Protein AF-A0A3C1Z8R2-F1 (afdb_monomer)

Foldseek 3Di:
DVVLLVLLVVVLDQCDDLVSCLVCVCVSDVPGDSCVCVVVVVPDDDPCVSNVVDDD

Sequence (56 aa):
YAQAKKMVNDFELSVETKLDYQISYKEIHADLPSDPTSTYQKEWIDWSVFLDKNYI

Radius of gyration: 10.21 Å; Cα contacts (8 Å, |Δi|>4): 40; chains: 1; bounding box: 21×30×25 Å

Secondary structure (DSSP, 8-state):
-HHHHHHHHHTTTS--SHHHHHHHHHHH-TTS-S-HHHHTTTT---HHHHTT----

Structure (mmCIF, N/CA/C/O backbone):
data_AF-A0A3C1Z8R2-F1
#
_entry.id   AF-A0A3C1Z8R2-F1
#
loop_
_atom_site.group_PDB
_atom_site.id
_atom_site.type_symbol
_atom_site.label_atom_id
_atom_site.label_alt_id
_atom_site.label_comp_id
_atom_site.label_asym_id
_atom_site.label_entity_id
_atom_site.label_seq_id
_atom_site.pdbx_PDB_ins_code
_atom_site.Cartn_x
_atom_site.Cartn_y
_atom_site.Cartn_z
_atom_site.occupancy
_atom_site.B_iso_or_equiv
_atom_site.auth_seq_id
_atom_site.auth_comp_id
_atom_site.auth_asym_id
_atom_site.auth_atom_id
_atom_site.pdbx_PDB_model_num
ATOM 1 N N . TYR A 1 1 ? -7.544 1.307 2.829 1.00 64.50 1 TYR A N 1
ATOM 2 C CA . TYR A 1 1 ? -6.807 0.171 2.246 1.00 64.50 1 TYR A CA 1
ATOM 3 C C . TYR A 1 1 ? -7.164 -0.109 0.775 1.00 64.50 1 TYR A C 1
ATOM 5 O O . TYR A 1 1 ? -6.295 0.044 -0.074 1.00 64.50 1 TYR A O 1
ATOM 13 N N . ALA A 1 2 ? -8.420 -0.437 0.430 1.00 77.44 2 ALA A N 1
ATOM 14 C CA . ALA A 1 2 ? -8.803 -0.875 -0.929 1.00 77.44 2 ALA A CA 1
ATOM 15 C C . ALA A 1 2 ? -8.500 0.122 -2.071 1.00 77.44 2 ALA A C 1
ATOM 17 O O . ALA A 1 2 ? -8.078 -0.276 -3.152 1.00 77.44 2 ALA A O 1
ATOM 18 N N . GLN A 1 3 ? -8.690 1.421 -1.830 1.00 79.62 3 GLN A N 1
ATOM 19 C CA . GLN A 1 3 ? -8.481 2.454 -2.850 1.00 79.62 3 GLN A CA 1
ATOM 20 C C . GLN A 1 3 ? -6.995 2.665 -3.176 1.00 79.62 3 GLN A C 1
ATOM 22 O O . GLN A 1 3 ? -6.632 2.720 -4.344 1.00 79.62 3 GLN A O 1
ATOM 27 N N . ALA A 1 4 ? -6.135 2.669 -2.152 1.00 78.19 4 ALA A N 1
ATOM 28 C CA . ALA A 1 4 ? -4.683 2.723 -2.315 1.00 78.19 4 ALA A CA 1
ATOM 29 C C . ALA A 1 4 ? -4.146 1.487 -3.044 1.00 78.19 4 ALA A C 1
ATOM 31 O O . ALA A 1 4 ? -3.338 1.614 -3.959 1.00 78.19 4 ALA A O 1
ATOM 32 N N . LYS A 1 5 ? -4.662 0.302 -2.695 1.00 74.06 5 LYS A N 1
ATOM 33 C CA . LYS A 1 5 ? -4.302 -0.945 -3.373 1.00 74.06 5 LYS A CA 1
ATOM 34 C C . LYS A 1 5 ? -4.633 -0.895 -4.871 1.00 74.06 5 LYS A C 1
ATOM 36 O O . LYS A 1 5 ? -3.804 -1.266 -5.690 1.00 74.06 5 LYS A O 1
ATOM 41 N N . LYS A 1 6 ? -5.807 -0.368 -5.237 1.00 79.75 6 LYS A N 1
ATOM 42 C CA . LYS A 1 6 ? -6.204 -0.202 -6.644 1.00 79.75 6 LYS A CA 1
ATOM 43 C C . LYS A 1 6 ? -5.284 0.758 -7.410 1.00 79.75 6 LYS A C 1
ATOM 45 O O . LYS A 1 6 ? -4.946 0.467 -8.545 1.00 79.75 6 LYS A O 1
ATOM 50 N N . MET A 1 7 ? -4.882 1.874 -6.800 1.00 79.94 7 MET A N 1
ATOM 51 C CA . MET A 1 7 ? -3.993 2.867 -7.427 1.00 79.94 7 MET A CA 1
ATOM 52 C C . MET A 1 7 ? -2.591 2.311 -7.689 1.00 79.94 7 MET A C 1
ATOM 54 O O . MET A 1 7 ? -2.031 2.518 -8.757 1.00 79.94 7 MET A O 1
ATOM 58 N N . VAL A 1 8 ? -2.039 1.578 -6.721 1.00 73.94 8 VAL A N 1
ATOM 59 C CA . VAL A 1 8 ? -0.735 0.919 -6.867 1.00 73.94 8 VAL A CA 1
ATOM 60 C C . VAL A 1 8 ? -0.782 -0.159 -7.949 1.00 73.94 8 VAL A C 1
ATOM 62 O O . VAL A 1 8 ? 0.146 -0.254 -8.745 1.00 73.94 8 VAL A O 1
ATOM 65 N N . ASN A 1 9 ? -1.874 -0.925 -8.011 1.00 71.69 9 ASN A N 1
ATOM 66 C CA . ASN A 1 9 ? -2.072 -1.933 -9.048 1.00 71.69 9 ASN A CA 1
ATOM 67 C C . ASN A 1 9 ? -2.307 -1.316 -10.434 1.00 71.69 9 ASN A C 1
ATOM 69 O O . ASN A 1 9 ? -1.930 -1.902 -11.425 1.00 71.69 9 ASN A O 1
ATOM 73 N N . ASP A 1 10 ? -2.918 -0.138 -10.550 1.00 73.12 10 ASP A N 1
ATOM 74 C CA . ASP A 1 10 ? -3.061 0.535 -11.853 1.00 73.12 10 ASP A CA 1
ATOM 75 C C . ASP A 1 10 ? -1.699 1.012 -12.399 1.00 73.12 10 ASP A C 1
ATOM 77 O O . ASP A 1 10 ? -1.452 1.013 -13.602 1.00 73.12 10 ASP A O 1
ATOM 81 N N . PHE A 1 11 ? -0.763 1.324 -11.499 1.00 71.69 11 PHE A N 1
ATOM 82 C CA . PHE A 1 11 ? 0.614 1.723 -11.809 1.00 71.69 11 PHE A CA 1
ATOM 83 C C . PHE A 1 11 ? 1.566 0.524 -12.042 1.00 71.69 11 PHE A C 1
ATOM 85 O O . PHE A 1 11 ? 2.784 0.692 -11.986 1.00 71.69 11 PHE A O 1
ATOM 92 N N . GLU A 1 12 ? 1.001 -0.666 -12.291 1.00 60.81 12 GLU A N 1
ATOM 93 C CA . GLU A 1 12 ? 1.478 -2.063 -12.149 1.00 60.81 12 GLU A CA 1
ATOM 94 C C . GLU A 1 12 ? 2.926 -2.456 -12.536 1.00 60.81 12 GLU A C 1
ATOM 96 O O . GLU A 1 12 ? 3.274 -3.626 -12.419 1.00 60.81 12 GLU A O 1
ATOM 101 N N . LEU A 1 13 ? 3.812 -1.567 -12.991 1.00 58.12 13 LEU A N 1
ATOM 102 C CA . LEU A 1 13 ? 5.071 -1.978 -13.633 1.00 58.12 13 LEU A CA 1
ATOM 103 C C . LEU A 1 13 ? 6.364 -1.426 -13.028 1.00 58.12 13 LEU A C 1
ATOM 105 O O . LEU A 1 13 ? 7.416 -2.013 -13.268 1.00 58.12 13 LEU A O 1
ATOM 109 N N . SER A 1 14 ? 6.326 -0.360 -12.227 1.00 62.88 14 SER A N 1
ATOM 110 C CA . SER A 1 14 ? 7.572 0.302 -11.783 1.00 62.88 14 SER A CA 1
ATOM 111 C C . SER A 1 14 ? 7.877 0.139 -10.297 1.00 62.88 14 SER A C 1
ATOM 113 O O . SER A 1 14 ? 8.962 0.492 -9.847 1.00 62.88 14 SER A O 1
ATOM 115 N N . VAL A 1 15 ? 6.928 -0.367 -9.509 1.00 74.31 15 VAL A N 1
ATOM 116 C CA . VAL A 1 15 ? 7.063 -0.419 -8.051 1.00 74.31 15 VAL A CA 1
ATOM 117 C C . VAL A 1 15 ? 7.296 -1.846 -7.608 1.00 74.31 15 VAL A C 1
ATOM 119 O O . VAL A 1 15 ? 6.373 -2.604 -7.310 1.00 74.31 15 VAL A O 1
ATOM 122 N N . GLU A 1 16 ? 8.570 -2.226 -7.592 1.00 73.25 16 GLU A N 1
ATOM 123 C CA . GLU A 1 16 ? 8.950 -3.594 -7.275 1.00 73.25 16 GLU A CA 1
ATOM 124 C C . GLU A 1 16 ? 9.278 -3.826 -5.813 1.00 73.25 16 GLU A C 1
ATOM 126 O O . GLU A 1 16 ? 9.047 -4.914 -5.281 1.00 73.25 16 GLU A O 1
ATOM 131 N N . THR A 1 17 ? 9.807 -2.796 -5.171 1.00 77.94 17 THR A N 1
ATOM 132 C CA . THR A 1 17 ? 10.271 -2.859 -3.797 1.00 77.94 17 THR A CA 1
ATOM 133 C C . THR A 1 17 ? 9.637 -1.754 -2.969 1.00 77.94 17 THR A C 1
ATOM 135 O O . THR A 1 17 ? 9.144 -0.748 -3.484 1.00 77.94 17 THR A O 1
ATOM 138 N N . LYS A 1 18 ? 9.711 -1.899 -1.642 1.00 81.88 18 LYS A N 1
ATOM 139 C CA . LYS A 1 18 ? 9.398 -0.804 -0.715 1.00 81.88 18 LYS A CA 1
ATOM 140 C C . LYS A 1 18 ? 10.134 0.485 -1.106 1.00 81.88 18 LYS A C 1
ATOM 142 O O . LYS A 1 18 ? 9.573 1.564 -0.949 1.00 81.88 18 LYS A O 1
ATOM 147 N N . LEU A 1 19 ? 11.377 0.375 -1.580 1.00 82.62 19 LEU A N 1
ATOM 148 C CA . LEU A 1 19 ? 12.187 1.534 -1.940 1.00 82.62 19 LEU A CA 1
ATOM 149 C C . LEU A 1 19 ? 11.608 2.249 -3.167 1.00 82.62 19 LEU A C 1
ATOM 151 O O . LEU A 1 19 ? 11.393 3.455 -3.105 1.00 82.62 19 LEU A O 1
ATOM 155 N N . ASP A 1 20 ? 11.269 1.505 -4.225 1.00 83.06 20 ASP A N 1
ATOM 156 C CA . ASP A 1 20 ? 10.607 2.056 -5.416 1.00 83.06 20 ASP A CA 1
ATOM 157 C C . ASP A 1 20 ? 9.289 2.736 -5.069 1.00 83.06 20 ASP A C 1
ATOM 159 O O . ASP A 1 20 ? 9.017 3.838 -5.549 1.00 83.06 20 ASP A O 1
ATOM 163 N N . TYR A 1 21 ? 8.499 2.124 -4.180 1.00 85.50 21 TYR A N 1
ATOM 164 C CA . TYR A 1 21 ? 7.267 2.736 -3.694 1.00 85.50 21 TYR A CA 1
ATOM 165 C C . TYR A 1 21 ? 7.578 4.040 -2.961 1.00 85.50 21 TYR A C 1
ATOM 167 O O . TYR A 1 21 ? 6.972 5.060 -3.240 1.00 85.50 21 TYR A O 1
ATOM 175 N N . GLN A 1 22 ? 8.540 4.054 -2.039 1.00 83.75 22 GLN A N 1
ATOM 176 C CA . GLN A 1 22 ? 8.866 5.258 -1.268 1.00 83.75 22 GLN A CA 1
ATOM 177 C C . GLN A 1 22 ? 9.451 6.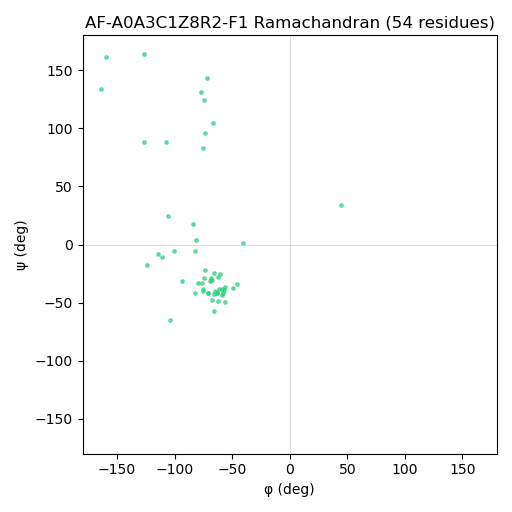396 -2.110 1.00 83.75 22 GLN A C 1
ATOM 179 O O . GLN A 1 22 ? 9.335 7.557 -1.717 1.00 83.75 22 GLN A O 1
ATOM 184 N N . ILE A 1 23 ? 10.061 6.085 -3.250 1.00 85.19 23 ILE A N 1
ATOM 185 C CA . ILE A 1 23 ? 10.556 7.087 -4.196 1.00 85.19 23 ILE A CA 1
ATOM 186 C C . ILE A 1 23 ? 9.408 7.579 -5.086 1.00 85.19 23 ILE A C 1
ATOM 188 O O . ILE A 1 23 ? 9.259 8.784 -5.280 1.00 85.19 23 ILE A O 1
ATOM 192 N N . SER A 1 24 ? 8.552 6.663 -5.543 1.00 82.56 24 SER A N 1
ATOM 193 C CA . SER A 1 24 ? 7.541 6.931 -6.571 1.00 82.56 24 SER A CA 1
ATOM 194 C C . SER A 1 24 ? 6.130 7.161 -6.021 1.00 82.56 24 SER A C 1
ATOM 196 O O . SER A 1 24 ? 5.254 7.519 -6.791 1.00 82.56 24 SER A O 1
ATOM 198 N N . TYR A 1 25 ? 5.851 7.009 -4.717 1.00 84.19 25 TYR A N 1
ATOM 199 C CA . TYR A 1 25 ? 4.476 7.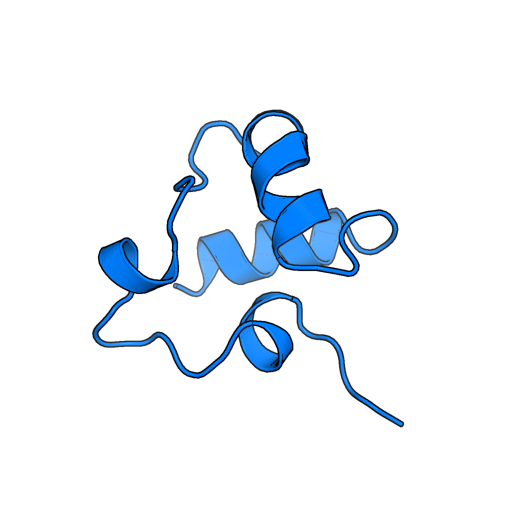071 -4.171 1.00 84.19 25 TYR A CA 1
ATOM 200 C C . TYR A 1 25 ? 3.770 8.382 -4.509 1.00 84.19 25 TYR A C 1
ATOM 202 O O . TYR A 1 25 ? 2.579 8.379 -4.801 1.00 84.19 25 TYR A O 1
ATOM 210 N N . LYS A 1 26 ? 4.521 9.491 -4.517 1.00 82.19 26 LYS A N 1
ATOM 211 C CA . LYS A 1 26 ? 4.011 10.807 -4.917 1.00 82.19 26 LYS A CA 1
ATOM 212 C C . LYS A 1 26 ? 3.674 10.883 -6.402 1.00 82.19 26 LYS A C 1
ATOM 214 O O . LYS A 1 26 ? 2.792 11.651 -6.766 1.00 82.19 26 LYS A O 1
ATOM 219 N N . GLU A 1 27 ? 4.392 10.132 -7.232 1.00 83.25 27 GLU A N 1
ATOM 220 C CA . GLU A 1 27 ? 4.154 10.035 -8.674 1.00 83.25 27 GLU A CA 1
ATOM 221 C C . GLU A 1 27 ? 2.998 9.083 -8.993 1.00 83.25 27 GLU A C 1
ATOM 223 O O . GLU A 1 27 ? 2.244 9.342 -9.924 1.00 83.25 27 GLU A O 1
ATOM 228 N N . ILE A 1 28 ? 2.815 8.032 -8.186 1.00 78.69 28 ILE A N 1
ATOM 229 C CA . ILE A 1 28 ? 1.678 7.112 -8.290 1.00 78.69 28 ILE A CA 1
ATOM 230 C C . ILE A 1 28 ? 0.384 7.857 -7.957 1.00 78.69 28 ILE A C 1
ATOM 232 O O . ILE A 1 28 ? -0.545 7.871 -8.756 1.00 78.69 28 ILE A O 1
ATOM 236 N N . HIS A 1 29 ? 0.301 8.457 -6.765 1.00 79.94 29 HIS A N 1
ATOM 237 C CA . HIS A 1 29 ? -0.870 9.218 -6.340 1.00 79.94 29 HIS A CA 1
ATOM 238 C C . HIS A 1 29 ? -0.549 10.112 -5.138 1.00 79.94 29 HIS A C 1
ATOM 240 O O . HIS A 1 29 ? -0.015 9.655 -4.131 1.00 79.94 29 HIS A O 1
ATOM 246 N N . ALA A 1 30 ? -0.973 11.377 -5.188 1.00 79.00 30 ALA A N 1
ATOM 247 C CA . ALA A 1 30 ? -0.763 12.330 -4.094 1.00 79.00 30 ALA A CA 1
ATOM 248 C C . ALA A 1 30 ? -1.426 11.911 -2.762 1.00 79.00 30 A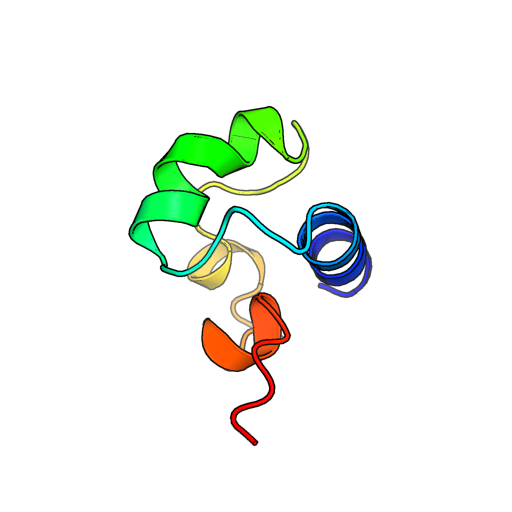LA A C 1
ATOM 250 O O . ALA A 1 30 ? -0.962 12.313 -1.698 1.00 79.00 30 ALA A O 1
ATOM 251 N N . ASP A 1 31 ? -2.482 11.093 -2.819 1.00 82.00 31 ASP A N 1
ATOM 252 C CA . ASP A 1 31 ? -3.197 10.568 -1.647 1.00 82.00 31 ASP A CA 1
ATOM 253 C C . ASP A 1 31 ? -2.527 9.341 -1.011 1.00 82.00 31 ASP A C 1
ATOM 255 O O . ASP A 1 31 ? -2.975 8.853 0.032 1.00 82.00 31 ASP A O 1
ATOM 259 N N . LEU A 1 32 ? -1.468 8.805 -1.628 1.00 83.19 32 LEU A N 1
ATOM 260 C CA . LEU A 1 32 ? -0.769 7.657 -1.076 1.00 83.19 32 LEU A CA 1
ATOM 261 C C . LEU A 1 32 ? 0.130 8.080 0.091 1.00 83.19 32 LEU A C 1
ATOM 263 O O . LEU A 1 32 ? 0.931 9.010 -0.031 1.00 83.19 32 LEU A O 1
ATOM 267 N N . PRO A 1 33 ? 0.051 7.380 1.233 1.00 84.12 33 PRO A N 1
ATOM 268 C CA . PRO A 1 33 ? 0.963 7.624 2.333 1.00 84.12 33 PRO A CA 1
ATOM 269 C C . PRO A 1 33 ? 2.362 7.096 1.992 1.00 84.12 33 PRO A C 1
ATOM 271 O O . PRO A 1 33 ? 2.513 6.016 1.412 1.00 84.12 33 PRO A O 1
ATOM 274 N N . SER A 1 34 ? 3.390 7.826 2.431 1.00 84.06 34 SER A N 1
ATOM 275 C CA . SER A 1 34 ? 4.795 7.394 2.369 1.00 84.06 34 SER A CA 1
ATOM 276 C C . SER A 1 34 ? 5.063 6.139 3.204 1.00 84.06 34 SER A C 1
ATOM 278 O O . SER A 1 34 ? 5.959 5.353 2.887 1.00 84.06 34 SER A O 1
AT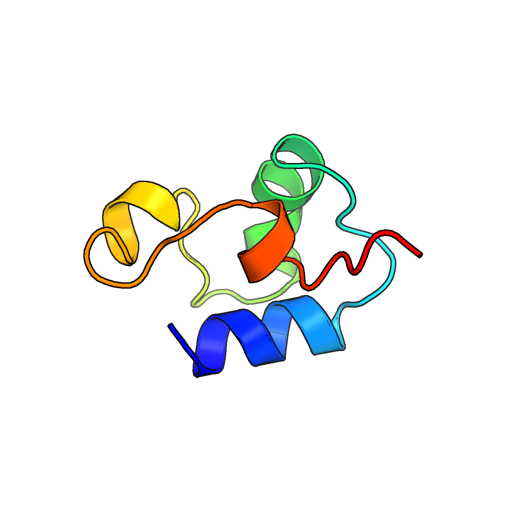OM 280 N N . ASP A 1 35 ? 4.272 5.953 4.264 1.00 85.19 35 ASP A N 1
ATOM 281 C CA . ASP A 1 35 ? 4.291 4.784 5.134 1.00 85.19 35 ASP A CA 1
ATOM 282 C C 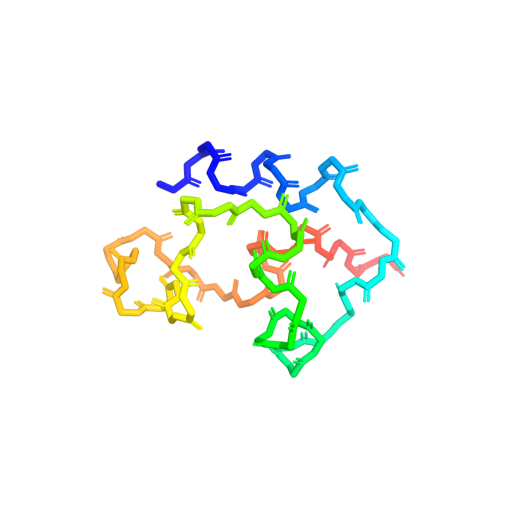. ASP A 1 35 ? 2.874 4.182 5.250 1.00 85.19 35 ASP A C 1
ATOM 284 O O . ASP A 1 35 ? 2.070 4.562 6.115 1.00 85.19 35 ASP A O 1
ATOM 288 N N . PRO A 1 36 ? 2.514 3.266 4.335 1.00 84.75 36 PRO A N 1
ATOM 289 C CA . PRO A 1 36 ? 1.210 2.620 4.348 1.00 84.75 36 PRO A CA 1
ATOM 290 C C . PRO A 1 36 ? 1.088 1.581 5.472 1.00 84.75 36 PRO A C 1
ATOM 292 O O . PRO A 1 36 ? -0.022 1.329 5.929 1.00 84.75 36 PRO A O 1
ATOM 295 N N . THR A 1 37 ? 2.204 1.059 5.991 1.00 85.06 37 THR A N 1
ATOM 296 C CA . THR A 1 37 ? 2.269 0.240 7.214 1.00 85.06 37 THR A CA 1
ATOM 297 C C . THR A 1 37 ? 1.665 0.952 8.421 1.00 85.06 37 THR A C 1
ATOM 299 O O . THR A 1 37 ? 0.829 0.383 9.116 1.00 85.06 37 THR A O 1
ATOM 302 N N . SER A 1 38 ? 2.059 2.202 8.665 1.00 86.50 38 SER A N 1
ATOM 303 C CA . SER A 1 38 ? 1.548 3.007 9.779 1.00 86.50 38 SER A CA 1
ATOM 304 C C . SER A 1 38 ? 0.129 3.514 9.505 1.00 86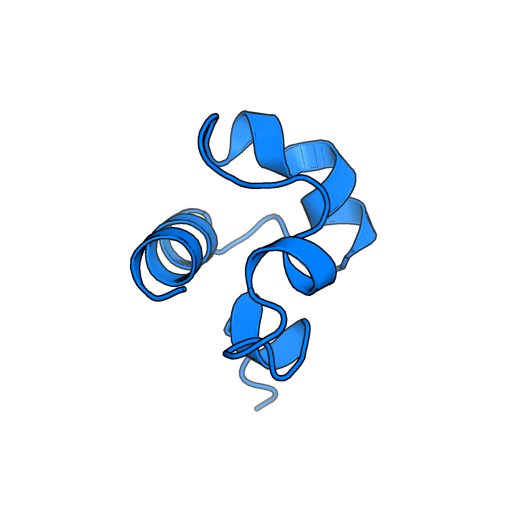.50 38 SER A C 1
ATOM 306 O O . SER A 1 38 ? -0.735 3.492 10.379 1.00 86.50 38 SER A O 1
ATOM 308 N N . THR A 1 39 ? -0.154 3.897 8.257 1.00 88.62 39 THR A N 1
ATOM 309 C CA . THR A 1 39 ? -1.465 4.443 7.866 1.00 88.62 39 THR A CA 1
ATOM 310 C C . THR A 1 39 ? -2.567 3.382 7.858 1.00 88.62 39 THR A C 1
ATOM 312 O O . THR A 1 39 ? -3.685 3.630 8.308 1.00 88.62 39 THR A O 1
ATOM 315 N N . TYR A 1 40 ? -2.264 2.185 7.356 1.00 85.94 40 TYR A N 1
ATOM 316 C CA . TYR A 1 40 ? -3.199 1.068 7.255 1.00 85.94 40 TYR A CA 1
ATOM 317 C C . TYR A 1 40 ? -2.918 -0.015 8.291 1.00 85.94 40 TYR A C 1
ATOM 319 O O . TYR A 1 40 ? -3.334 -1.141 8.077 1.00 85.94 40 TYR A O 1
ATOM 327 N N . GLN A 1 41 ? -2.280 0.291 9.423 1.00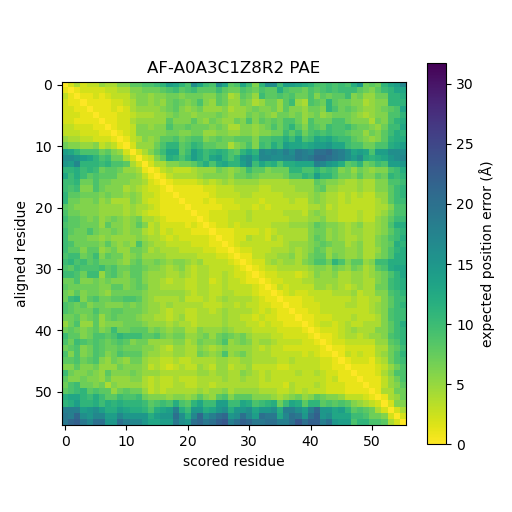 84.56 41 GLN A N 1
ATOM 328 C CA . GLN A 1 41 ? -1.821 -0.696 10.415 1.00 84.56 41 GLN A CA 1
ATOM 329 C C . GLN A 1 41 ? -2.853 -1.783 10.782 1.00 84.56 41 GLN A C 1
ATOM 331 O O . GLN A 1 41 ? -2.481 -2.919 11.052 1.00 84.56 41 GLN A O 1
ATOM 336 N N . LYS A 1 42 ? -4.150 -1.449 10.792 1.00 86.50 42 LYS A N 1
ATOM 337 C CA . LYS A 1 42 ? -5.238 -2.399 11.089 1.00 86.50 42 LYS A CA 1
ATOM 338 C C . LYS A 1 42 ? -5.540 -3.395 9.961 1.00 86.50 42 LYS A C 1
ATOM 340 O O . LYS A 1 42 ? -6.037 -4.477 10.241 1.00 86.50 42 LYS A O 1
ATOM 345 N N . GLU A 1 43 ? -5.303 -3.008 8.713 1.00 85.94 43 GLU A N 1
ATOM 346 C CA . GLU A 1 43 ? -5.617 -3.775 7.494 1.00 85.94 43 GLU A CA 1
ATOM 347 C C . GLU A 1 43 ? -4.348 -4.196 6.728 1.00 85.94 43 GLU A C 1
ATOM 349 O O . GLU A 1 43 ? -4.413 -4.944 5.755 1.00 85.94 43 GLU A O 1
ATOM 354 N N . TRP A 1 44 ? -3.188 -3.688 7.139 1.00 85.31 44 TRP A N 1
ATOM 355 C CA . TRP A 1 44 ? -1.904 -3.927 6.510 1.00 85.31 44 TRP A CA 1
ATOM 356 C C . TRP A 1 44 ? -1.413 -5.333 6.840 1.00 85.31 44 TRP A C 1
ATOM 358 O O . TRP A 1 44 ? -1.260 -5.688 8.006 1.00 85.31 44 TRP A O 1
ATOM 368 N N . ILE A 1 45 ? -1.132 -6.112 5.798 1.00 86.12 45 ILE A N 1
ATOM 369 C CA . ILE A 1 45 ? -0.631 -7.482 5.926 1.00 86.12 45 ILE A CA 1
ATOM 370 C C . ILE A 1 45 ? 0.865 -7.495 5.627 1.00 86.12 45 ILE A C 1
ATOM 372 O O . ILE A 1 45 ? 1.673 -7.753 6.511 1.00 86.12 45 ILE A O 1
ATOM 376 N N . ASP A 1 46 ? 1.235 -7.173 4.389 1.00 83.81 46 ASP A N 1
ATOM 377 C CA . ASP A 1 46 ? 2.621 -7.138 3.937 1.00 83.81 46 ASP A CA 1
ATOM 378 C C . ASP A 1 46 ? 2.741 -6.272 2.674 1.00 83.81 46 ASP A C 1
ATOM 380 O O . ASP A 1 46 ? 1.749 -6.055 1.968 1.00 83.81 46 ASP A O 1
ATOM 384 N N . TRP A 1 47 ? 3.958 -5.819 2.357 1.00 82.94 47 TRP A N 1
ATOM 385 C CA . TRP A 1 47 ? 4.244 -5.112 1.106 1.00 82.94 47 TRP A CA 1
ATOM 386 C C . TRP A 1 47 ? 3.873 -5.947 -0.117 1.00 82.94 47 TRP A C 1
ATOM 388 O O . TRP A 1 47 ? 3.295 -5.413 -1.055 1.00 82.94 47 TRP A O 1
ATOM 398 N N . SER A 1 48 ? 4.118 -7.256 -0.082 1.00 79.38 48 SER A N 1
ATOM 399 C CA . SER A 1 48 ? 3.812 -8.162 -1.197 1.00 79.38 48 SER A CA 1
ATOM 400 C C . SER A 1 48 ? 2.310 -8.194 -1.510 1.00 79.38 48 SER A C 1
ATOM 402 O O . SER A 1 48 ? 1.905 -8.185 -2.668 1.00 79.38 48 SER A O 1
ATOM 404 N N . VAL A 1 49 ? 1.472 -8.150 -0.468 1.00 82.62 49 VAL A N 1
ATOM 405 C CA . VAL A 1 49 ? 0.003 -8.131 -0.586 1.00 82.62 49 VAL A CA 1
ATOM 406 C C . VAL A 1 49 ? -0.512 -6.753 -1.007 1.00 82.62 49 VAL A C 1
ATOM 408 O O . VAL A 1 49 ? -1.534 -6.649 -1.686 1.00 82.62 49 VAL A O 1
ATOM 411 N N . PHE A 1 50 ? 0.167 -5.688 -0.578 1.00 81.19 50 PHE A N 1
ATOM 412 C CA . PHE A 1 50 ? -0.198 -4.313 -0.907 1.00 81.19 50 PHE A CA 1
ATOM 413 C C . PHE A 1 50 ? 0.161 -3.934 -2.345 1.00 81.19 50 PHE A C 1
ATOM 415 O O . PHE A 1 50 ? -0.633 -3.279 -3.011 1.00 81.19 50 PHE A O 1
ATOM 422 N N . LEU A 1 51 ? 1.321 -4.386 -2.820 1.00 79.81 51 LEU A N 1
ATOM 423 C CA . LEU A 1 51 ? 1.782 -4.215 -4.197 1.00 79.81 51 LEU 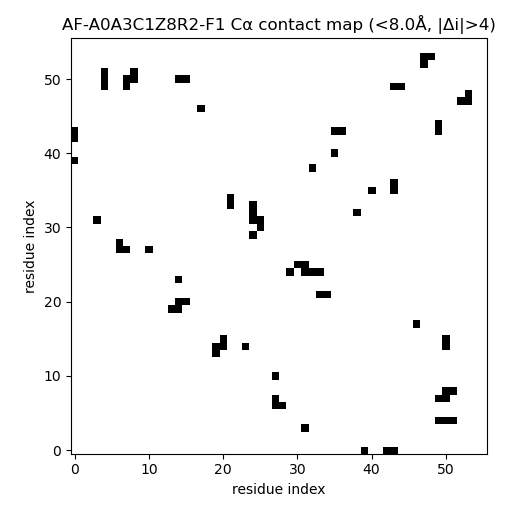A CA 1
ATOM 424 C C . LEU A 1 51 ? 1.177 -5.260 -5.157 1.00 79.81 51 LEU A C 1
ATOM 426 O O . LEU A 1 51 ? 1.585 -5.313 -6.307 1.00 79.81 51 LEU A O 1
ATOM 430 N N . ASP A 1 52 ? 0.266 -6.113 -4.665 1.00 74.06 52 ASP A N 1
ATOM 431 C CA . ASP A 1 52 ? -0.330 -7.256 -5.378 1.00 74.06 52 ASP A CA 1
ATOM 432 C C . ASP A 1 52 ? 0.693 -8.102 -6.159 1.00 74.06 52 ASP A C 1
ATOM 434 O O . ASP A 1 52 ? 0.412 -8.675 -7.209 1.00 74.06 52 ASP A O 1
ATOM 438 N N . LYS A 1 53 ? 1.912 -8.221 -5.618 1.00 66.56 53 LYS A N 1
ATOM 439 C CA . LYS A 1 53 ? 2.957 -9.065 -6.189 1.00 66.56 53 LYS A CA 1
ATOM 440 C C . LYS A 1 53 ? 2.632 -10.518 -5.881 1.00 66.56 53 LYS A C 1
ATOM 442 O O . LYS A 1 53 ? 3.109 -11.095 -4.904 1.00 66.56 53 LYS A O 1
ATOM 447 N N . ASN A 1 54 ? 1.773 -11.095 -6.712 1.00 54.69 54 ASN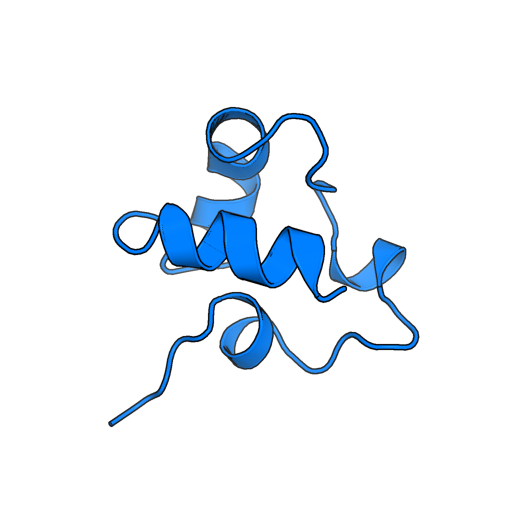 A N 1
ATOM 448 C CA . ASN A 1 54 ? 1.510 -12.522 -6.732 1.00 54.69 54 ASN A CA 1
ATOM 449 C C . ASN A 1 54 ? 2.785 -13.226 -7.217 1.00 54.69 54 ASN A C 1
ATOM 451 O O . ASN A 1 54 ? 3.144 -13.147 -8.390 1.00 54.69 54 ASN A O 1
ATOM 455 N N . TYR A 1 55 ? 3.510 -13.854 -6.293 1.00 49.75 55 TYR A N 1
ATOM 456 C CA . TYR A 1 55 ? 4.645 -14.706 -6.628 1.00 49.75 55 TYR A CA 1
ATOM 457 C C . TYR A 1 55 ? 4.089 -16.011 -7.214 1.00 49.75 55 TYR A C 1
ATOM 459 O O . TYR A 1 55 ? 3.667 -16.892 -6.463 1.00 49.75 55 TYR A O 1
ATOM 467 N N . ILE A 1 56 ? 4.024 -16.089 -8.545 1.00 50.19 56 ILE A N 1
ATOM 468 C CA . ILE A 1 56 ? 3.864 -17.342 -9.300 1.00 50.19 56 ILE A CA 1
ATOM 469 C C . ILE A 1 56 ? 5.226 -17.896 -9.696 1.00 50.19 56 ILE A C 1
ATOM 471 O O . ILE A 1 56 ? 6.102 -17.088 -10.078 1.00 50.19 56 ILE A O 1
#

pLDDT: mean 77.96, std 9.22, range [49.75, 88.62]

Solvent-accessible surface area (backbone atoms only — not comparable to full-atom values): 3584 Å² total; per-residue (Å²): 106,73,68,61,36,50,52,50,50,72,57,70,81,72,62,84,45,74,64,43,37,59,72,39,32,67,76,72,34,80,88,50,62,84,52,50,61,75,75,31,53,92,77,53,85,49,69,53,71,50,60,63,58,76,88,124

Mean predicted aligned error: 6.2 Å